Protein AF-A0A920E231-F1 (afdb_monomer_lite)

pLDDT: mean 85.06, std 12.95, range [40.44, 96.81]

Secondary structure (DSSP, 8-state):
-EEEEEE-TT--EEEEEEE--SS--PPPHHHHHHHHHHHHHHHHHHHHHHHHHHHHHHHHHHHS-----EE-TTT-PEE-TTS-EE-HHHHHHHHSS--------HHHHHHH-HHHHHHHHHHHSS--

Structure (mmCIF, N/CA/C/O backbone):
data_AF-A0A920E231-F1
#
_entry.id   AF-A0A920E231-F1
#
loop_
_atom_site.group_PDB
_atom_site.id
_atom_site.type_symbol
_atom_site.label_atom_id
_atom_site.label_alt_id
_atom_site.label_comp_id
_atom_site.label_asym_id
_atom_site.label_entity_id
_atom_site.label_seq_id
_atom_site.pdbx_PDB_ins_code
_atom_site.Cartn_x
_atom_site.Cartn_y
_atom_site.Cartn_z
_atom_site.occupancy
_atom_site.B_iso_or_equiv
_atom_site.auth_seq_id
_atom_site.auth_comp_id
_atom_site.auth_asym_id
_atom_site.auth_atom_id
_atom_site.pdbx_PDB_model_num
ATOM 1 N N . MET A 1 1 ? -23.365 7.446 26.260 1.00 63.06 1 MET A N 1
ATOM 2 C CA . MET A 1 1 ? -22.206 7.076 25.422 1.00 63.06 1 MET A CA 1
ATOM 3 C C . MET A 1 1 ? -21.081 6.671 26.355 1.00 63.06 1 MET A C 1
ATOM 5 O O . MET A 1 1 ? -20.774 7.440 27.256 1.00 63.06 1 MET A O 1
ATOM 9 N N . GLN A 1 2 ? -20.546 5.461 26.207 1.00 81.19 2 GLN A N 1
ATOM 10 C CA . GLN A 1 2 ? -19.417 4.966 27.004 1.00 81.19 2 GLN A CA 1
ATOM 11 C C . GLN A 1 2 ? -18.211 4.832 26.074 1.00 81.19 2 GLN A C 1
ATOM 13 O O . GLN A 1 2 ? -18.349 4.323 24.961 1.00 81.19 2 GLN A O 1
ATOM 18 N N . ALA A 1 3 ? -17.072 5.370 26.503 1.00 86.31 3 ALA A N 1
ATOM 19 C CA . ALA A 1 3 ? -15.911 5.646 25.669 1.00 86.31 3 ALA A CA 1
ATOM 20 C C . ALA A 1 3 ? -14.657 4.997 26.263 1.00 86.31 3 ALA A C 1
ATOM 22 O O . ALA A 1 3 ? -14.364 5.178 27.442 1.00 86.31 3 ALA A O 1
ATOM 23 N N . PHE A 1 4 ? -13.907 4.292 25.424 1.00 93.50 4 PHE A N 1
ATOM 24 C CA . PHE A 1 4 ? -12.716 3.527 25.775 1.00 93.50 4 PHE A CA 1
ATOM 25 C C . PHE A 1 4 ? -11.529 4.092 24.987 1.00 93.50 4 PHE A C 1
ATOM 27 O O . PHE A 1 4 ? -11.586 4.154 23.756 1.00 93.50 4 PHE A O 1
ATOM 34 N N . PRO A 1 5 ? -10.475 4.596 25.646 1.00 93.38 5 PRO A N 1
ATOM 35 C CA . PRO A 1 5 ? -9.394 5.282 24.955 1.00 93.38 5 PRO A CA 1
ATOM 36 C C . PRO A 1 5 ? -8.554 4.295 24.138 1.00 93.38 5 PRO A C 1
ATOM 38 O O . PRO A 1 5 ? -8.093 3.286 24.657 1.00 93.38 5 PRO A O 1
ATOM 41 N N . LEU A 1 6 ? -8.301 4.630 22.874 1.00 95.44 6 LEU A N 1
ATOM 42 C CA . LEU A 1 6 ? -7.334 3.912 22.049 1.00 95.44 6 LEU A CA 1
ATOM 43 C C . LEU A 1 6 ? -5.964 4.533 22.307 1.00 95.44 6 LEU A C 1
ATOM 45 O O . LEU A 1 6 ? -5.731 5.694 21.950 1.00 95.44 6 LEU A O 1
ATOM 49 N N . LYS A 1 7 ? -5.097 3.783 22.981 1.00 93.38 7 LYS A N 1
ATOM 50 C CA . LYS A 1 7 ? -3.761 4.212 23.388 1.00 93.38 7 LYS A CA 1
ATOM 51 C C . LYS A 1 7 ? -2.700 3.284 22.815 1.00 93.38 7 LYS A C 1
ATOM 53 O O . LYS A 1 7 ? -2.915 2.078 22.740 1.00 93.38 7 LYS A O 1
ATOM 58 N N . THR A 1 8 ? -1.573 3.861 22.432 1.00 89.12 8 THR A N 1
ATOM 59 C CA . THR A 1 8 ? -0.371 3.103 22.076 1.00 89.12 8 THR A CA 1
ATOM 60 C C . THR A 1 8 ? 0.349 2.610 23.335 1.00 89.12 8 THR A C 1
ATOM 62 O O . THR A 1 8 ? 0.039 3.035 24.454 1.00 89.12 8 THR A O 1
ATOM 65 N N . ASP A 1 9 ? 1.354 1.763 23.140 1.00 83.81 9 ASP A N 1
ATOM 66 C CA . ASP A 1 9 ? 2.302 1.295 24.161 1.00 83.81 9 ASP A CA 1
ATOM 67 C C . ASP A 1 9 ? 2.954 2.429 24.982 1.00 83.81 9 ASP A C 1
ATOM 69 O O . ASP A 1 9 ? 3.105 2.320 26.197 1.00 83.81 9 ASP A O 1
ATOM 73 N N . ILE A 1 10 ? 3.248 3.567 24.350 1.00 87.19 10 ILE A N 1
ATOM 74 C CA . ILE A 1 10 ? 3.768 4.788 24.993 1.00 87.19 10 ILE A CA 1
ATOM 75 C C . ILE A 1 10 ? 2.679 5.680 25.628 1.00 87.19 10 ILE A C 1
ATOM 77 O O . ILE A 1 10 ? 2.904 6.866 25.871 1.00 87.19 10 ILE A O 1
ATOM 81 N N . ASN A 1 11 ? 1.479 5.142 25.884 1.00 84.31 11 ASN A N 1
ATO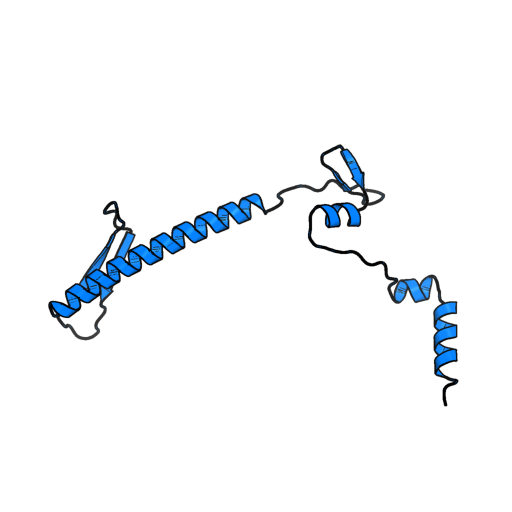M 82 C CA . ASN A 1 11 ? 0.319 5.845 26.458 1.00 84.31 11 ASN A CA 1
ATOM 83 C C . ASN A 1 11 ? -0.134 7.080 25.641 1.00 84.31 11 ASN A C 1
ATOM 85 O O . ASN A 1 11 ? -0.822 7.966 26.156 1.00 84.31 11 ASN A O 1
ATOM 89 N N . HIS A 1 12 ? 0.208 7.135 24.351 1.00 90.00 12 HIS A N 1
ATOM 90 C CA . HIS A 1 12 ? -0.240 8.186 23.444 1.00 90.00 12 HIS A CA 1
ATOM 91 C C . HIS A 1 12 ? -1.649 7.867 22.924 1.00 90.00 12 HIS A C 1
ATOM 93 O O . HIS A 1 12 ? -1.904 6.777 22.413 1.00 90.00 12 HIS A O 1
ATOM 99 N N . ARG A 1 13 ? -2.592 8.807 23.062 1.00 90.81 13 ARG A N 1
ATOM 100 C CA . ARG A 1 13 ? -3.997 8.603 22.672 1.00 90.81 13 ARG A CA 1
ATOM 101 C C . ARG A 1 13 ? -4.186 8.874 21.180 1.00 90.81 13 ARG A C 1
ATOM 103 O O . ARG A 1 13 ? -4.117 10.021 20.756 1.00 90.81 13 ARG A O 1
ATOM 110 N N . ILE A 1 14 ? -4.523 7.834 20.422 1.00 93.12 14 ILE A N 1
ATOM 111 C CA . ILE A 1 14 ? -4.788 7.912 18.974 1.00 93.12 14 ILE A CA 1
ATOM 112 C C . ILE A 1 14 ? -6.279 8.010 18.637 1.00 93.12 14 ILE A C 1
ATOM 114 O O . ILE A 1 14 ? -6.644 8.323 17.509 1.00 93.12 14 ILE A O 1
ATOM 118 N N . GLY A 1 15 ? -7.161 7.740 19.603 1.00 93.56 15 GLY A N 1
ATOM 119 C CA . GLY A 1 15 ? -8.598 7.781 19.362 1.00 93.56 15 GLY A CA 1
ATOM 120 C C . GLY A 1 15 ? -9.427 7.269 20.529 1.00 93.56 15 GLY A C 1
ATOM 121 O O . GLY A 1 15 ? -9.012 7.298 21.693 1.00 93.56 15 GLY A O 1
ATOM 122 N N . THR A 1 16 ? -10.657 6.853 20.240 1.00 94.94 16 THR A N 1
ATOM 123 C CA . THR A 1 16 ? -11.594 6.317 21.236 1.00 94.94 16 THR A CA 1
ATOM 124 C C . THR A 1 16 ? -12.547 5.326 20.582 1.00 94.94 16 THR A C 1
ATOM 126 O O . THR A 1 16 ? -13.126 5.620 19.541 1.00 94.94 16 THR A O 1
ATOM 129 N N . LEU A 1 17 ? -12.710 4.165 21.208 1.00 93.69 17 LEU A N 1
ATOM 130 C CA . LEU A 1 17 ? -13.737 3.183 20.900 1.00 93.69 17 LEU A CA 1
ATOM 131 C C . LEU A 1 17 ? -14.990 3.527 21.704 1.00 93.69 17 LEU A C 1
ATOM 133 O O . LEU A 1 17 ? -14.937 3.634 22.927 1.00 93.69 17 LEU A O 1
ATOM 137 N N . CYS A 1 18 ? -16.118 3.717 21.029 1.00 91.12 18 CYS A N 1
ATOM 138 C CA . CYS A 1 18 ? -17.354 4.154 21.667 1.00 91.12 18 CYS A CA 1
ATOM 139 C C . CYS A 1 18 ? -18.468 3.139 21.446 1.00 91.12 18 CYS A C 1
ATOM 141 O O . CYS A 1 18 ? -18.693 2.698 20.320 1.00 91.12 18 CYS A O 1
ATOM 143 N N . VAL A 1 19 ? -19.212 2.838 22.509 1.00 90.06 19 VAL A N 1
ATOM 144 C CA . VAL A 1 19 ? -20.481 2.111 22.401 1.00 90.06 19 VAL A CA 1
ATOM 145 C C . VAL A 1 19 ? -21.599 3.127 22.192 1.00 90.06 19 VAL A C 1
ATOM 147 O O . VAL A 1 19 ? -21.781 4.051 22.998 1.00 90.06 19 VAL A O 1
ATOM 150 N N . ILE A 1 20 ? -22.323 2.967 21.085 1.00 88.31 20 ILE A N 1
ATOM 151 C CA . ILE A 1 20 ? -23.435 3.829 20.689 1.00 88.31 20 ILE A CA 1
ATOM 152 C C . ILE A 1 20 ? -24.727 3.023 20.810 1.00 88.31 20 ILE A C 1
ATOM 154 O O . ILE A 1 20 ? -25.035 2.205 19.949 1.00 88.31 20 ILE A O 1
ATOM 158 N N . ASP A 1 21 ? -25.494 3.298 21.862 1.00 86.12 21 ASP A N 1
ATOM 159 C CA . ASP A 1 21 ? -26.809 2.700 22.087 1.00 86.12 21 ASP A CA 1
ATOM 160 C C . ASP A 1 21 ? -27.924 3.729 21.864 1.00 86.12 21 ASP A C 1
ATOM 162 O O . ASP A 1 21 ? -27.833 4.868 22.324 1.00 86.12 21 ASP A O 1
ATOM 166 N N . ARG A 1 22 ? -29.011 3.314 21.196 1.00 83.81 22 ARG A N 1
ATOM 167 C CA . ARG A 1 22 ? -30.228 4.138 21.016 1.00 83.81 22 ARG A CA 1
ATOM 168 C C . ARG A 1 22 ? -31.090 4.219 22.281 1.00 83.81 22 ARG A C 1
ATOM 170 O O . ARG A 1 22 ? -31.952 5.083 22.375 1.00 83.81 22 ARG A O 1
ATOM 177 N N . ILE A 1 23 ? -30.865 3.314 23.234 1.00 83.31 23 ILE A N 1
ATOM 178 C CA . ILE A 1 23 ? -31.540 3.261 24.534 1.00 83.31 23 ILE A CA 1
ATOM 179 C C . ILE A 1 23 ? -30.446 3.277 25.608 1.00 83.31 23 ILE A C 1
ATOM 181 O O . ILE A 1 23 ? -29.550 2.4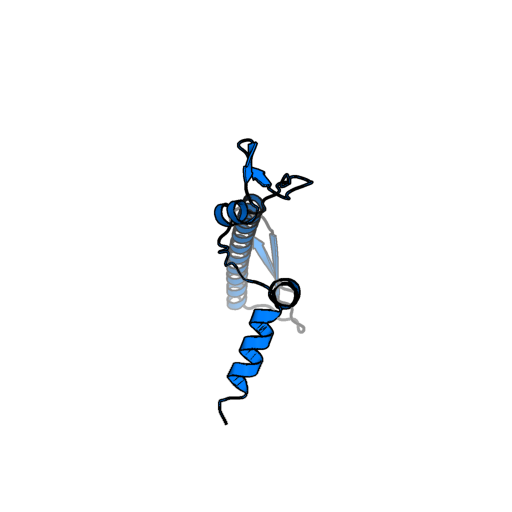34 25.537 1.00 83.31 23 ILE A O 1
ATOM 185 N N . PRO A 1 24 ? -30.481 4.188 26.597 1.00 74.81 24 PRO A N 1
ATOM 186 C CA . PRO A 1 24 ? -29.433 4.274 27.607 1.00 74.81 24 PRO A CA 1
ATOM 187 C C . PRO A 1 24 ? -29.334 2.977 28.420 1.00 74.81 24 PRO A C 1
ATOM 189 O O . PRO A 1 24 ? -30.237 2.640 29.183 1.00 74.81 24 PRO A O 1
ATOM 192 N N . LYS A 1 25 ? -28.218 2.259 28.276 1.00 79.88 25 LYS A N 1
ATOM 193 C CA . LYS A 1 25 ? -27.823 1.151 29.151 1.00 79.88 25 LYS A CA 1
ATOM 194 C C . LYS A 1 25 ? -26.450 1.439 29.747 1.00 79.88 25 LYS A C 1
ATOM 196 O O . LYS A 1 25 ? -25.563 1.949 29.062 1.00 79.88 25 LYS A O 1
ATOM 201 N N . SER A 1 26 ? -26.275 1.117 31.026 1.00 80.44 26 SER A N 1
ATOM 202 C CA . SER A 1 26 ? -24.950 1.021 31.638 1.00 80.44 26 SER A CA 1
ATOM 203 C C . SER A 1 26 ? -24.329 -0.321 31.258 1.00 80.44 26 SER A C 1
ATOM 205 O O . SER A 1 26 ? -25.022 -1.340 31.208 1.00 80.44 26 SER A O 1
ATOM 207 N N . LEU A 1 27 ? -23.030 -0.328 30.953 1.00 84.69 27 LEU A N 1
ATOM 208 C CA . LEU A 1 27 ? -22.331 -1.591 30.755 1.00 84.69 27 LEU A CA 1
ATOM 209 C C . LEU A 1 27 ? -22.142 -2.246 32.120 1.00 84.69 27 LEU A C 1
ATOM 211 O O . LEU A 1 27 ? -21.804 -1.596 33.109 1.00 84.69 27 LEU A O 1
ATOM 215 N N . THR A 1 28 ? -22.357 -3.551 32.162 1.00 89.25 28 THR A N 1
ATOM 216 C CA . THR A 1 28 ? -21.946 -4.370 33.302 1.00 89.25 28 THR A CA 1
ATOM 217 C C . THR A 1 28 ? -20.416 -4.433 33.379 1.00 89.25 28 THR A C 1
ATOM 219 O O . THR A 1 28 ? -19.721 -4.217 32.385 1.00 89.25 28 THR A O 1
ATOM 222 N N . ASN A 1 29 ? -19.866 -4.788 34.543 1.00 89.75 29 ASN A N 1
ATOM 223 C CA . ASN A 1 29 ? -18.412 -4.901 34.729 1.00 89.75 29 ASN A CA 1
ATOM 224 C C . ASN A 1 29 ? -17.748 -5.889 33.752 1.00 89.75 29 ASN A C 1
ATOM 226 O O . ASN A 1 29 ? -16.616 -5.665 33.330 1.00 89.75 29 ASN A O 1
ATOM 230 N N . SER A 1 30 ? -18.433 -6.976 33.378 1.00 91.75 30 SER A N 1
ATOM 231 C CA . SER A 1 30 ? -17.918 -7.933 32.390 1.00 91.75 30 SER A CA 1
ATOM 232 C C . SER A 1 30 ? -17.848 -7.313 30.996 1.00 91.75 30 SER A C 1
ATOM 234 O O . SER A 1 30 ? -16.831 -7.440 30.321 1.00 91.75 30 SER A O 1
ATOM 236 N N . GLN A 1 31 ? -18.886 -6.582 30.586 1.00 91.00 31 GLN A N 1
ATOM 237 C CA . GLN A 1 31 ? -18.910 -5.883 29.302 1.00 91.00 31 GLN A CA 1
ATOM 238 C C . GLN A 1 31 ? -17.861 -4.771 29.240 1.00 91.00 31 GLN A C 1
ATOM 240 O O . GLN A 1 31 ? -17.214 -4.610 28.211 1.00 91.00 31 GLN A O 1
ATOM 245 N N . TYR A 1 32 ? -17.646 -4.041 30.336 1.00 92.06 32 TYR A N 1
ATOM 246 C CA . TYR A 1 32 ? -16.610 -3.012 30.400 1.00 92.06 32 TYR A CA 1
ATOM 247 C C . TYR A 1 32 ? -15.213 -3.594 30.132 1.00 92.06 32 TYR A C 1
ATOM 249 O O . TYR A 1 32 ? -14.489 -3.072 29.289 1.00 92.06 32 TYR A O 1
ATOM 257 N N . LYS A 1 33 ? -14.868 -4.722 30.771 1.00 92.12 33 LYS A N 1
ATOM 258 C CA . LYS A 1 33 ? -13.593 -5.426 30.533 1.00 92.12 33 LYS A CA 1
ATOM 259 C C . LYS A 1 33 ? -13.442 -5.906 29.090 1.00 92.12 33 LYS A C 1
ATOM 261 O O . LYS A 1 33 ? -12.356 -5.832 28.529 1.00 92.12 33 LYS A O 1
ATOM 266 N N . VAL A 1 34 ? -14.526 -6.385 28.478 1.00 94.31 34 VAL A N 1
ATOM 267 C CA . VAL A 1 34 ? -14.511 -6.775 27.058 1.00 94.31 34 VAL A CA 1
ATOM 268 C C . VAL A 1 34 ? -14.211 -5.568 26.173 1.00 94.31 34 VAL A C 1
ATOM 270 O O . VAL A 1 34 ? -13.388 -5.665 25.272 1.00 94.31 34 VAL A O 1
ATOM 273 N N . MET A 1 35 ? -14.842 -4.424 26.436 1.00 94.06 35 MET A N 1
ATOM 274 C CA . MET A 1 35 ? -14.606 -3.204 25.664 1.00 94.06 35 MET A CA 1
ATOM 275 C C . MET A 1 35 ? -13.185 -2.654 25.839 1.00 94.06 35 MET A C 1
ATOM 277 O O . MET A 1 35 ? -12.616 -2.141 24.878 1.00 94.06 35 MET A O 1
ATOM 281 N N . GLU A 1 36 ? -12.603 -2.786 27.031 1.00 92.94 36 GLU A N 1
ATOM 282 C CA . GLU A 1 36 ? -11.196 -2.470 27.292 1.00 92.94 36 GLU A CA 1
ATOM 283 C C . GLU A 1 36 ? -10.263 -3.373 26.470 1.00 92.94 36 GLU A C 1
ATOM 285 O O . GLU A 1 36 ? -9.448 -2.866 25.702 1.00 92.94 36 GLU A O 1
ATOM 290 N N . GLY A 1 37 ? -10.471 -4.693 26.503 1.00 94.50 37 GLY A N 1
ATOM 291 C CA . GLY A 1 37 ? -9.703 -5.629 25.674 1.00 94.50 37 GLY A CA 1
ATOM 292 C C . GLY A 1 37 ? -9.879 -5.393 24.167 1.00 94.50 37 GLY A C 1
ATOM 293 O O . GLY A 1 37 ? -8.922 -5.494 23.401 1.00 94.50 37 GLY A O 1
ATOM 294 N N . LEU A 1 38 ? -11.080 -5.013 23.717 1.00 96.06 38 LEU A N 1
ATOM 295 C CA . LEU A 1 38 ? -11.322 -4.635 22.319 1.00 96.06 38 LEU A CA 1
ATOM 296 C C . LEU A 1 38 ? -10.575 -3.356 21.931 1.00 96.06 38 LEU A C 1
ATOM 298 O O . LEU A 1 38 ? -10.081 -3.260 20.808 1.00 96.06 38 LEU A O 1
ATOM 302 N N . ALA A 1 39 ? -10.485 -2.378 22.833 1.00 95.62 39 ALA A N 1
ATOM 303 C CA . ALA A 1 39 ? -9.719 -1.162 22.597 1.00 95.62 39 ALA A CA 1
ATOM 304 C C . ALA A 1 39 ? -8.222 -1.475 22.425 1.00 95.62 39 ALA A C 1
ATOM 306 O O . ALA A 1 39 ? -7.609 -0.962 21.489 1.00 95.62 39 ALA A O 1
ATOM 307 N N . GLU A 1 40 ? -7.662 -2.363 23.250 1.00 93.44 40 GLU A N 1
ATOM 308 C CA . GLU A 1 40 ? -6.269 -2.834 23.143 1.00 93.44 40 GLU A CA 1
ATOM 309 C C . GLU A 1 40 ? -6.005 -3.638 21.856 1.00 93.44 40 GLU A C 1
ATOM 311 O O . GLU A 1 40 ? -4.980 -3.480 21.186 1.00 93.44 40 GLU A O 1
ATOM 316 N N . GLN A 1 41 ? -6.945 -4.494 21.453 1.00 96.44 41 GLN A N 1
ATOM 317 C CA . GLN A 1 41 ? -6.832 -5.221 20.186 1.00 96.44 41 GLN A CA 1
ATOM 318 C C . GLN A 1 41 ? -6.903 -4.271 18.987 1.00 96.44 41 GLN A C 1
ATOM 320 O O . GLN A 1 41 ? -6.122 -4.393 18.040 1.00 96.44 41 GLN A O 1
ATOM 325 N N . ALA A 1 42 ? -7.813 -3.295 19.028 1.00 96.19 42 ALA A N 1
ATOM 326 C CA . ALA A 1 42 ? -7.958 -2.302 17.975 1.00 96.19 42 ALA A CA 1
ATOM 327 C C . ALA A 1 42 ? -6.699 -1.434 17.834 1.00 96.19 42 ALA A C 1
ATOM 329 O O . ALA A 1 42 ? -6.267 -1.190 16.708 1.00 96.19 42 ALA A O 1
ATOM 330 N N . THR A 1 43 ? -6.076 -1.000 18.936 1.00 95.88 43 THR A N 1
ATOM 331 C CA . THR A 1 43 ? -4.818 -0.233 18.879 1.00 95.88 43 THR A CA 1
ATOM 332 C C . THR A 1 43 ? -3.698 -1.053 18.254 1.00 95.88 43 THR A C 1
ATOM 334 O O . THR A 1 43 ? -3.035 -0.568 17.338 1.00 95.88 43 THR A O 1
ATOM 337 N N . THR A 1 44 ? -3.561 -2.318 18.655 1.00 94.06 44 THR A N 1
ATOM 338 C CA . THR A 1 44 ? -2.574 -3.248 18.087 1.00 94.06 44 THR A CA 1
ATOM 339 C C . THR A 1 44 ? -2.747 -3.400 16.573 1.00 94.06 44 THR A C 1
ATOM 341 O O . THR A 1 44 ? -1.784 -3.293 15.811 1.00 94.06 44 THR A O 1
ATOM 344 N N . LEU A 1 45 ? -3.986 -3.589 16.107 1.00 95.81 45 LEU A N 1
ATOM 345 C CA . LEU A 1 45 ? -4.290 -3.693 14.677 1.00 95.81 45 LEU A CA 1
ATOM 346 C C . LEU A 1 45 ? -3.999 -2.391 13.918 1.00 95.81 45 LEU A C 1
ATOM 348 O O . LEU A 1 45 ? -3.468 -2.433 12.805 1.00 95.81 45 LEU A O 1
ATOM 352 N N . LEU A 1 46 ? -4.323 -1.234 14.502 1.00 94.81 46 LEU A N 1
ATOM 353 C CA . LEU A 1 46 ? -4.038 0.072 13.902 1.00 94.81 46 LEU A CA 1
ATOM 354 C C . LEU A 1 46 ? -2.530 0.309 13.755 1.00 94.81 46 LEU A C 1
ATOM 356 O O . LEU A 1 46 ? -2.088 0.788 12.710 1.00 94.81 46 LEU A O 1
ATOM 360 N N . GLU A 1 47 ? -1.732 -0.066 14.755 1.00 93.25 47 GLU A N 1
ATOM 361 C CA . GLU A 1 47 ? -0.275 0.042 14.687 1.00 93.25 47 GLU A CA 1
ATOM 362 C C . GLU A 1 47 ? 0.335 -0.891 13.641 1.00 93.25 47 GLU A C 1
ATOM 364 O O . GLU A 1 47 ? 1.169 -0.450 12.846 1.00 93.25 47 GLU A O 1
ATOM 369 N N . LEU A 1 48 ? -0.102 -2.154 13.598 1.00 95.25 48 LEU A N 1
ATOM 370 C CA . LEU A 1 48 ? 0.340 -3.114 12.585 1.00 95.25 48 LEU A CA 1
ATOM 371 C C . LEU A 1 48 ? 0.036 -2.603 11.176 1.00 95.25 48 LEU A C 1
ATOM 373 O O . LEU A 1 48 ? 0.920 -2.586 10.318 1.00 95.25 48 LEU A O 1
ATOM 377 N N . ARG A 1 49 ? -1.187 -2.107 10.950 1.00 96.44 49 ARG A N 1
ATOM 378 C CA . ARG A 1 49 ? -1.578 -1.521 9.665 1.00 96.44 49 ARG A CA 1
ATOM 379 C C . ARG A 1 49 ? -0.716 -0.311 9.314 1.00 96.44 49 ARG A C 1
ATOM 381 O O . ARG A 1 49 ? -0.281 -0.202 8.171 1.00 96.44 49 ARG A O 1
ATOM 388 N N . ARG A 1 50 ? -0.437 0.576 10.276 1.00 93.56 50 ARG A N 1
ATOM 389 C CA . ARG A 1 50 ? 0.423 1.750 10.058 1.00 93.56 50 ARG A CA 1
ATOM 390 C C . ARG A 1 50 ? 1.829 1.339 9.622 1.00 93.56 50 ARG A C 1
ATOM 392 O O . ARG A 1 50 ? 2.345 1.897 8.661 1.00 93.56 50 ARG A O 1
ATOM 399 N N . ARG A 1 51 ? 2.435 0.363 10.310 1.00 95.38 51 ARG A N 1
ATOM 400 C CA . ARG A 1 51 ? 3.779 -0.146 9.984 1.00 95.38 51 ARG A CA 1
ATOM 401 C C . ARG A 1 51 ? 3.798 -0.811 8.607 1.00 95.38 51 ARG A C 1
ATOM 403 O O . ARG A 1 51 ? 4.691 -0.532 7.820 1.00 95.38 51 ARG A O 1
ATOM 410 N N . SER A 1 52 ? 2.786 -1.619 8.289 1.00 96.81 52 SER A N 1
ATOM 411 C CA . SER A 1 52 ? 2.669 -2.258 6.973 1.00 96.81 52 SER A CA 1
ATOM 412 C C . SER A 1 52 ? 2.545 -1.241 5.841 1.00 96.81 52 SER A C 1
ATOM 414 O O . SER A 1 52 ? 3.198 -1.407 4.817 1.00 96.81 52 SER A O 1
ATOM 416 N N . LEU A 1 53 ? 1.726 -0.198 6.011 1.00 95.94 53 LEU A N 1
ATOM 417 C CA . LEU A 1 53 ? 1.573 0.847 4.997 1.00 95.94 53 LEU A CA 1
ATOM 418 C C . LEU A 1 53 ? 2.864 1.648 4.808 1.00 95.94 53 LEU A C 1
ATOM 420 O O . LEU A 1 53 ? 3.217 1.936 3.674 1.00 95.94 53 LEU A O 1
ATOM 424 N N . ALA A 1 54 ? 3.583 1.961 5.889 1.00 93.81 54 ALA A N 1
ATOM 425 C CA . ALA A 1 54 ? 4.862 2.664 5.801 1.00 93.81 54 ALA A CA 1
ATOM 426 C C . ALA A 1 54 ? 5.917 1.849 5.033 1.00 93.81 54 ALA A C 1
ATOM 428 O O . ALA A 1 54 ? 6.569 2.383 4.143 1.00 93.81 54 ALA A O 1
ATOM 429 N N . LEU A 1 55 ? 6.029 0.547 5.322 1.00 95.44 55 LEU A N 1
ATOM 430 C CA . LEU A 1 55 ? 6.939 -0.348 4.599 1.00 95.44 55 LEU A CA 1
ATOM 431 C C . LEU A 1 55 ? 6.557 -0.487 3.119 1.00 95.44 55 LEU A C 1
ATOM 433 O O . LEU A 1 55 ? 7.428 -0.483 2.255 1.00 95.44 55 LEU A O 1
ATOM 437 N N . MET A 1 56 ? 5.260 -0.610 2.817 1.00 92.56 56 MET A N 1
ATOM 438 C CA . MET A 1 56 ? 4.772 -0.662 1.434 1.00 92.56 56 MET A CA 1
ATOM 439 C C . MET A 1 56 ? 5.065 0.633 0.675 1.00 92.56 56 MET A C 1
ATOM 441 O O . MET A 1 56 ? 5.448 0.574 -0.489 1.00 92.56 56 MET A O 1
ATOM 445 N N . ASP A 1 57 ? 4.892 1.786 1.318 1.00 89.94 57 ASP A N 1
ATOM 446 C CA . ASP A 1 57 ? 5.178 3.084 0.711 1.00 89.94 57 ASP A CA 1
ATOM 447 C C . ASP A 1 57 ? 6.673 3.246 0.409 1.00 89.94 57 ASP A C 1
ATOM 449 O O . ASP A 1 57 ? 7.038 3.581 -0.714 1.00 89.94 57 ASP A O 1
ATOM 453 N N . GLU A 1 58 ? 7.544 2.904 1.362 1.00 89.12 58 GLU A N 1
ATOM 454 C CA . GLU A 1 58 ? 8.998 2.925 1.171 1.00 89.12 58 GLU A CA 1
ATOM 455 C C . GLU A 1 58 ? 9.437 1.980 0.041 1.00 89.12 58 GLU A C 1
ATOM 457 O O . GLU A 1 58 ? 10.225 2.355 -0.830 1.00 89.12 58 GLU A O 1
ATOM 462 N N . PHE A 1 59 ? 8.857 0.779 -0.016 1.00 84.69 59 PHE A N 1
ATOM 463 C CA . PHE A 1 59 ? 9.081 -0.158 -1.113 1.00 84.69 59 PHE A CA 1
ATOM 464 C C . PHE A 1 59 ? 8.647 0.430 -2.465 1.00 84.69 59 PHE A C 1
ATOM 466 O O . PHE A 1 59 ? 9.410 0.398 -3.430 1.00 84.69 59 PHE A O 1
ATOM 473 N N . CYS A 1 60 ? 7.453 1.021 -2.544 1.00 79.12 60 CYS A N 1
ATOM 474 C CA . CYS A 1 60 ? 6.985 1.698 -3.752 1.00 79.12 60 CYS A CA 1
ATOM 475 C C . CYS A 1 60 ? 7.895 2.867 -4.149 1.00 79.12 60 CYS A C 1
ATOM 477 O O . CYS A 1 60 ? 8.133 3.061 -5.336 1.00 79.12 60 CYS A O 1
ATOM 479 N N . GLN A 1 61 ? 8.429 3.638 -3.201 1.00 77.12 61 GLN A N 1
ATOM 480 C CA . GLN A 1 61 ? 9.370 4.722 -3.497 1.00 77.12 61 GLN A CA 1
ATOM 481 C C . GLN A 1 61 ? 10.695 4.202 -4.074 1.00 77.12 61 GLN A C 1
ATOM 483 O O . GLN A 1 61 ? 11.203 4.790 -5.024 1.00 77.12 61 GLN A O 1
ATOM 488 N N . MET A 1 62 ? 11.221 3.080 -3.569 1.00 69.81 62 MET A N 1
ATOM 489 C CA . MET A 1 62 ? 12.414 2.438 -4.141 1.00 69.81 62 MET A CA 1
ATOM 490 C C . MET A 1 62 ? 12.169 1.856 -5.540 1.00 69.81 62 MET A C 1
ATOM 492 O O . MET A 1 62 ? 13.071 1.859 -6.376 1.00 69.81 62 MET A O 1
ATOM 496 N N . HIS A 1 63 ? 10.965 1.336 -5.795 1.00 61.72 63 HIS A N 1
ATOM 497 C CA . HIS A 1 63 ? 10.632 0.632 -7.037 1.00 61.72 63 HIS A CA 1
ATOM 498 C C . HIS A 1 63 ? 9.932 1.489 -8.097 1.00 61.72 63 HIS A C 1
ATOM 500 O O . HIS A 1 63 ? 9.843 1.074 -9.255 1.00 61.72 63 HIS A O 1
ATOM 506 N N . HIS A 1 64 ? 9.483 2.698 -7.761 1.00 57.84 64 HIS A N 1
ATOM 507 C CA . HIS A 1 64 ? 9.182 3.705 -8.766 1.00 57.84 64 HIS A CA 1
ATOM 508 C C . HIS A 1 64 ? 10.500 4.142 -9.396 1.00 57.84 64 HIS A C 1
ATOM 510 O O . HIS A 1 64 ? 11.224 4.969 -8.848 1.00 57.84 64 HIS A O 1
ATOM 516 N N . ALA A 1 65 ? 10.801 3.597 -10.574 1.00 54.62 65 ALA A N 1
ATOM 517 C CA . ALA A 1 65 ? 11.852 4.108 -11.438 1.00 54.62 65 ALA A CA 1
ATOM 518 C C . ALA A 1 65 ? 11.488 5.538 -11.880 1.00 54.62 65 ALA A C 1
ATOM 520 O O . ALA A 1 65 ? 10.957 5.766 -12.965 1.00 54.62 65 ALA A O 1
ATOM 521 N N . GLN A 1 66 ? 11.737 6.520 -11.014 1.00 52.09 66 GLN A N 1
ATOM 522 C CA . GLN A 1 66 ? 11.746 7.930 -11.372 1.00 52.09 66 GLN A CA 1
ATOM 523 C C . GLN A 1 66 ? 13.019 8.184 -12.177 1.00 52.09 66 GLN A C 1
ATOM 525 O O . GLN A 1 66 ? 14.043 8.618 -11.658 1.00 52.09 66 GLN A O 1
ATOM 530 N N . GLY A 1 67 ? 12.970 7.836 -13.459 1.00 66.44 67 GLY A N 1
ATOM 531 C CA . GLY A 1 67 ? 14.083 7.998 -14.378 1.00 66.44 67 GLY A CA 1
ATOM 532 C C . GLY A 1 67 ? 13.592 8.497 -15.724 1.00 66.44 67 GLY A C 1
ATOM 533 O O . GLY A 1 67 ? 12.715 7.898 -16.342 1.00 66.44 67 GLY A O 1
ATOM 534 N N . LEU A 1 68 ? 14.175 9.596 -16.198 1.00 75.00 68 LEU A N 1
ATOM 535 C CA . LEU A 1 68 ? 14.048 9.996 -17.591 1.00 75.00 68 LEU A CA 1
ATOM 536 C C . LEU A 1 68 ? 14.890 9.033 -18.438 1.00 75.00 68 LEU A C 1
ATOM 538 O O . LEU A 1 68 ? 16.118 9.039 -18.354 1.00 75.00 68 LEU A O 1
ATOM 542 N N . ILE A 1 69 ? 14.242 8.218 -19.268 1.00 83.69 69 ILE A N 1
ATOM 543 C CA . ILE A 1 69 ? 14.944 7.385 -20.247 1.00 83.69 69 ILE A CA 1
ATOM 544 C C . ILE A 1 69 ? 15.364 8.280 -21.414 1.00 83.69 69 ILE A C 1
ATOM 546 O O . ILE A 1 69 ? 14.530 8.884 -22.089 1.00 83.69 69 ILE A O 1
ATOM 550 N N . THR A 1 70 ? 16.669 8.361 -21.670 1.00 88.44 70 THR A N 1
ATOM 551 C CA . THR A 1 70 ? 17.185 9.089 -22.833 1.00 88.44 70 THR A CA 1
ATOM 552 C C . THR A 1 70 ? 17.078 8.197 -24.065 1.00 88.44 70 THR A C 1
ATOM 554 O O . THR A 1 70 ? 17.660 7.114 -24.093 1.00 88.44 70 THR A O 1
ATOM 557 N N . THR A 1 71 ? 16.358 8.654 -25.090 1.00 94.50 71 THR A N 1
ATOM 558 C CA . THR A 1 71 ? 16.216 7.933 -26.363 1.00 94.50 71 THR A CA 1
ATOM 559 C C . THR A 1 71 ? 16.886 8.694 -27.502 1.00 94.50 71 THR A C 1
ATOM 561 O O . THR A 1 71 ? 16.960 9.923 -27.494 1.00 94.50 71 THR A O 1
ATOM 564 N N . CYS A 1 72 ? 17.390 7.971 -28.498 1.00 94.81 72 CYS A N 1
ATOM 565 C CA . CYS A 1 72 ? 17.892 8.576 -29.720 1.00 94.81 72 CYS A CA 1
ATOM 566 C C . CYS A 1 72 ? 16.698 9.055 -30.548 1.00 94.81 72 CYS A C 1
ATOM 568 O O . CYS A 1 72 ? 15.844 8.254 -30.932 1.00 94.81 72 CYS A O 1
ATOM 570 N N . SER A 1 73 ? 16.645 10.345 -30.882 1.00 94.56 73 SER A N 1
ATOM 571 C CA . SER A 1 73 ? 15.532 10.915 -31.651 1.00 94.56 73 SER A CA 1
ATOM 572 C C . SER A 1 73 ? 15.329 10.245 -33.014 1.00 94.56 73 SER A C 1
ATOM 574 O O . SER A 1 73 ? 14.197 10.222 -33.500 1.00 94.56 73 SER A O 1
ATOM 576 N N . TYR A 1 74 ? 16.393 9.672 -33.588 1.00 94.69 74 TYR A N 1
ATOM 577 C CA . TYR A 1 74 ? 16.388 9.022 -34.897 1.00 94.69 74 TYR A CA 1
ATOM 578 C C . TYR A 1 74 ? 16.027 7.529 -34.821 1.00 94.69 74 TYR A C 1
ATOM 580 O O . TYR A 1 74 ? 14.971 7.136 -35.304 1.00 94.69 74 TYR A O 1
ATOM 588 N N . CYS A 1 75 ? 16.858 6.699 -34.178 1.00 93.06 75 CYS A N 1
ATOM 589 C CA . CYS A 1 75 ? 16.678 5.238 -34.159 1.00 93.06 75 CYS A CA 1
ATOM 590 C C . CYS A 1 75 ? 15.900 4.695 -32.949 1.00 93.06 75 CYS A C 1
ATOM 592 O O . CYS A 1 75 ? 15.674 3.494 -32.871 1.00 93.06 75 CYS A O 1
ATOM 594 N N . LYS A 1 76 ? 15.518 5.552 -31.992 1.00 91.25 76 LYS A N 1
ATOM 595 C CA . LYS A 1 76 ? 14.791 5.195 -30.757 1.00 91.25 76 LYS A CA 1
ATOM 596 C C . LYS A 1 76 ? 15.522 4.246 -29.795 1.00 91.25 76 LYS A C 1
ATOM 598 O O . LYS A 1 76 ? 14.933 3.848 -28.794 1.00 91.25 76 LYS A O 1
ATOM 603 N N . SER A 1 77 ? 16.807 3.958 -30.025 1.00 94.00 77 SER A N 1
ATOM 604 C CA . SER A 1 77 ? 17.664 3.280 -29.043 1.00 94.00 77 SER A CA 1
ATOM 605 C C . SER A 1 77 ? 17.679 4.031 -27.711 1.00 94.00 77 SER A C 1
ATOM 607 O O . SER A 1 77 ? 17.582 5.259 -27.689 1.00 94.00 77 SER A O 1
ATOM 609 N N . ILE A 1 78 ? 17.843 3.302 -26.612 1.00 93.56 78 ILE A N 1
ATOM 610 C CA . ILE A 1 78 ? 17.937 3.839 -25.253 1.00 93.56 78 ILE A CA 1
ATOM 611 C C . ILE A 1 78 ? 19.408 3.984 -24.864 1.00 93.56 78 ILE A C 1
ATOM 613 O O . ILE A 1 78 ? 20.205 3.085 -25.136 1.00 93.56 78 ILE A O 1
ATOM 617 N N . ARG A 1 79 ? 19.758 5.109 -24.227 1.00 91.44 79 ARG A N 1
ATOM 618 C CA . ARG A 1 79 ? 21.065 5.300 -23.589 1.00 91.44 79 ARG A CA 1
ATOM 619 C C . ARG A 1 79 ? 21.011 4.810 -22.147 1.00 91.44 79 ARG A C 1
ATOM 621 O O . ARG A 1 79 ? 20.181 5.294 -21.378 1.00 91.44 79 ARG A O 1
ATOM 628 N N . ASP A 1 80 ? 21.886 3.879 -21.791 1.00 85.6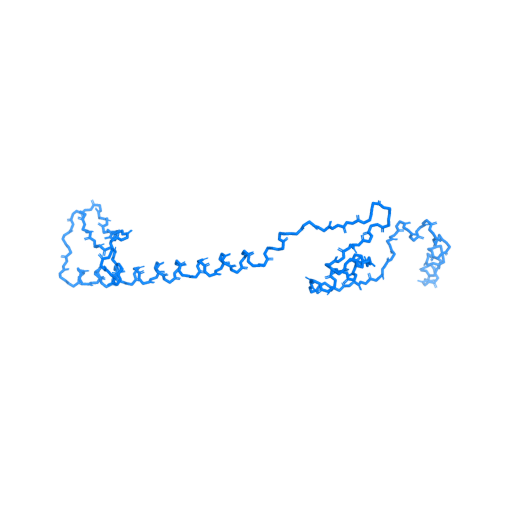2 80 ASP A N 1
ATOM 629 C CA . ASP A 1 80 ? 22.010 3.388 -20.418 1.00 85.62 80 ASP A CA 1
ATOM 630 C C . ASP A 1 80 ? 22.838 4.331 -19.519 1.00 85.62 80 ASP A C 1
ATOM 632 O O . ASP A 1 80 ? 23.260 5.421 -19.928 1.00 85.62 80 ASP A O 1
ATOM 636 N N . SER A 1 81 ? 23.044 3.921 -18.263 1.00 82.69 81 SER A N 1
ATOM 637 C CA . SER A 1 81 ? 23.826 4.666 -17.270 1.00 82.69 81 SER A CA 1
ATOM 638 C C . SER A 1 81 ? 25.321 4.741 -17.584 1.00 82.69 81 SER A C 1
ATOM 640 O O . SER A 1 81 ? 25.985 5.660 -17.111 1.00 82.69 81 SER A O 1
ATOM 642 N N . GLU A 1 82 ? 25.853 3.804 -18.371 1.00 85.75 82 GLU A N 1
ATOM 643 C CA . GLU A 1 82 ? 27.256 3.780 -18.802 1.00 85.75 82 GLU A CA 1
ATOM 644 C C . GLU A 1 82 ? 27.477 4.601 -20.086 1.00 85.75 82 GLU A C 1
ATOM 646 O O . GLU A 1 82 ? 28.610 4.879 -20.476 1.00 85.75 82 GLU A O 1
ATOM 651 N N . GLY A 1 83 ? 26.390 5.062 -20.714 1.00 86.69 83 GLY A N 1
ATOM 652 C CA . GLY A 1 83 ? 26.410 5.889 -21.914 1.00 86.69 83 GLY A CA 1
ATOM 653 C C . GLY A 1 83 ? 26.319 5.094 -23.215 1.00 86.69 83 GLY A C 1
ATOM 654 O O . GLY A 1 83 ? 26.382 5.705 -24.286 1.00 86.69 83 GLY A O 1
ATOM 655 N N . PHE A 1 84 ? 26.137 3.772 -23.155 1.00 91.81 84 PHE A N 1
ATOM 656 C CA . PHE A 1 84 ? 25.974 2.942 -24.342 1.00 91.81 84 PHE A CA 1
ATOM 657 C C . PHE A 1 84 ? 24.546 3.014 -24.878 1.00 91.81 84 PHE A C 1
ATOM 659 O O . PHE A 1 84 ? 23.570 3.152 -24.140 1.00 91.81 84 PHE A O 1
ATOM 666 N N . TRP A 1 85 ? 24.432 2.919 -26.202 1.00 94.75 85 TRP A N 1
ATOM 667 C CA . TRP A 1 85 ? 23.152 2.867 -26.894 1.00 94.75 85 TRP A CA 1
ATOM 668 C C . TRP A 1 85 ? 22.756 1.421 -27.149 1.00 94.75 85 TRP A C 1
ATOM 670 O O . TRP A 1 85 ? 23.499 0.675 -27.789 1.00 94.75 85 TRP A O 1
ATOM 680 N N . GLN A 1 86 ? 21.559 1.044 -26.711 1.00 94.06 86 GLN A N 1
ATOM 681 C CA . GLN A 1 86 ? 21.016 -0.289 -26.935 1.00 94.06 86 GLN A CA 1
ATOM 682 C C . GLN A 1 86 ? 19.560 -0.263 -27.422 1.00 94.06 86 GLN A C 1
ATOM 684 O O . GLN A 1 86 ? 18.848 0.716 -27.180 1.00 94.06 86 GLN A O 1
ATOM 689 N N . PRO A 1 87 ? 19.104 -1.310 -28.136 1.00 93.25 87 PRO A N 1
ATOM 690 C CA . PRO A 1 87 ? 17.699 -1.457 -28.506 1.00 93.25 87 PRO A CA 1
ATOM 691 C C . PRO A 1 87 ? 16.783 -1.458 -27.280 1.00 93.25 87 PRO A C 1
ATOM 693 O O . PRO A 1 87 ? 17.172 -1.912 -26.199 1.00 93.25 87 PRO A O 1
ATOM 696 N N . ILE A 1 88 ? 15.558 -0.966 -27.462 1.00 90.94 88 ILE A N 1
ATOM 697 C CA . ILE A 1 88 ? 14.573 -0.847 -26.383 1.00 90.94 88 ILE A CA 1
ATOM 698 C C . ILE A 1 88 ? 14.223 -2.204 -25.772 1.00 90.94 88 ILE A C 1
ATOM 700 O O . ILE A 1 88 ? 14.091 -2.309 -24.556 1.00 90.94 88 ILE A O 1
ATOM 704 N N . GLU A 1 89 ? 14.144 -3.253 -26.588 1.00 91.06 89 GLU A N 1
ATOM 705 C CA . GLU A 1 89 ? 13.843 -4.615 -26.154 1.00 91.06 89 GLU A CA 1
ATOM 706 C C . GLU A 1 89 ? 14.906 -5.102 -25.173 1.00 91.06 89 GLU A C 1
ATOM 708 O O . GLU A 1 89 ? 14.581 -5.604 -24.101 1.00 91.06 89 GLU A O 1
ATOM 713 N N . ARG A 1 90 ? 16.187 -4.879 -25.499 1.00 89.94 90 ARG A N 1
ATOM 714 C CA . ARG A 1 90 ? 17.307 -5.281 -24.642 1.00 89.94 90 ARG A CA 1
ATOM 715 C C . ARG A 1 90 ? 17.283 -4.540 -23.310 1.00 89.94 90 ARG A C 1
ATOM 717 O O . ARG A 1 90 ? 17.422 -5.176 -22.270 1.00 89.94 90 ARG A O 1
ATOM 724 N N . PHE A 1 91 ? 17.061 -3.226 -23.342 1.00 88.50 91 PHE A N 1
ATOM 725 C CA . PHE A 1 91 ? 16.936 -2.421 -22.128 1.00 88.50 91 PHE A CA 1
ATOM 726 C C . PHE A 1 91 ? 15.770 -2.910 -21.252 1.00 88.50 91 PHE A C 1
ATOM 728 O O . PHE A 1 91 ? 15.940 -3.150 -20.059 1.00 88.50 91 PHE A O 1
ATOM 735 N N . LEU A 1 92 ? 14.590 -3.130 -21.837 1.00 87.31 92 LEU A N 1
ATOM 736 C CA . LEU A 1 92 ? 13.418 -3.592 -21.093 1.00 87.31 92 LEU A CA 1
ATOM 737 C C . LEU A 1 92 ? 13.601 -5.010 -20.544 1.00 87.31 92 LEU A C 1
ATOM 739 O O . LEU A 1 92 ? 13.203 -5.258 -19.411 1.00 87.31 92 LEU A O 1
ATOM 743 N N . MET A 1 93 ? 14.240 -5.921 -21.278 1.00 89.06 93 MET A N 1
ATOM 744 C CA . MET A 1 93 ? 14.562 -7.265 -20.775 1.00 89.06 93 MET A CA 1
ATOM 745 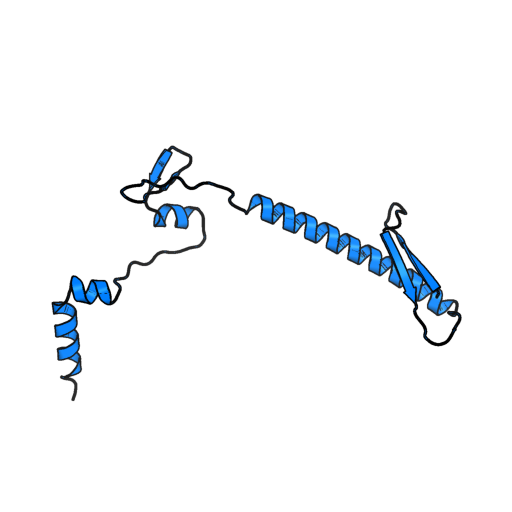C C . MET A 1 93 ? 15.551 -7.239 -19.603 1.00 89.06 93 MET A C 1
ATOM 747 O O . MET A 1 93 ? 15.476 -8.089 -18.724 1.00 89.06 93 MET A O 1
ATOM 751 N N . GLN A 1 94 ? 16.481 -6.279 -19.569 1.00 86.31 94 GLN A N 1
ATOM 752 C CA . GLN A 1 94 ? 17.429 -6.127 -18.457 1.00 86.31 94 GLN A CA 1
ATOM 753 C C . GLN A 1 94 ? 16.780 -5.540 -17.198 1.00 86.31 94 GLN A C 1
ATOM 755 O O . GLN A 1 94 ? 17.219 -5.834 -16.088 1.00 86.31 94 GLN A O 1
ATOM 760 N N . HIS A 1 95 ? 15.747 -4.712 -17.366 1.00 81.94 95 HIS A N 1
ATOM 761 C CA . HIS A 1 95 ? 15.116 -3.955 -16.281 1.00 81.94 95 HIS A CA 1
ATOM 762 C C . HIS A 1 95 ? 13.691 -4.420 -15.930 1.00 81.94 95 HIS A C 1
ATOM 764 O O . HIS A 1 95 ? 13.025 -3.791 -15.110 1.00 81.94 95 HIS A O 1
ATOM 770 N N . SER A 1 96 ? 13.199 -5.508 -16.527 1.00 82.50 96 SER A N 1
ATOM 771 C CA . SER A 1 96 ? 11.865 -6.058 -16.263 1.00 82.50 96 SER A CA 1
ATOM 772 C C . SER A 1 96 ? 11.821 -7.571 -16.486 1.00 82.50 96 SER A C 1
ATOM 774 O O . SER A 1 96 ? 12.787 -8.181 -16.928 1.00 82.50 96 SER A O 1
ATOM 776 N N . THR A 1 97 ? 10.677 -8.188 -16.200 1.00 87.62 97 THR A N 1
ATOM 777 C CA . THR A 1 97 ? 10.428 -9.617 -16.443 1.00 87.62 97 THR A CA 1
ATOM 778 C C . THR A 1 97 ? 9.852 -9.906 -17.837 1.00 87.62 97 THR A C 1
ATOM 780 O O . THR A 1 97 ? 9.375 -11.014 -18.092 1.00 87.62 97 THR A O 1
ATOM 783 N N . LEU A 1 98 ? 9.852 -8.918 -18.740 1.00 89.69 98 LEU A N 1
ATOM 784 C CA . LEU A 1 98 ? 9.305 -9.053 -20.090 1.00 89.69 98 LEU A CA 1
ATOM 785 C C . LEU A 1 98 ? 10.193 -9.933 -20.976 1.00 89.69 98 LEU A C 1
ATOM 787 O O . LEU A 1 98 ? 11.417 -9.831 -20.954 1.00 89.69 98 LEU A O 1
ATOM 791 N N . ASN A 1 99 ? 9.552 -10.740 -21.822 1.00 88.25 99 ASN A N 1
ATOM 792 C CA . ASN A 1 99 ? 10.198 -11.491 -22.894 1.00 88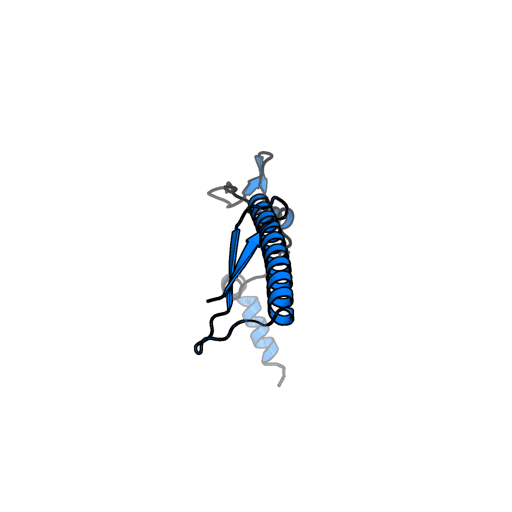.25 99 ASN A CA 1
ATOM 793 C C . ASN A 1 99 ? 9.647 -11.015 -24.236 1.00 88.25 99 ASN A C 1
ATOM 795 O O . ASN A 1 99 ? 8.434 -10.866 -24.389 1.00 88.25 99 ASN A O 1
ATOM 799 N N . PHE A 1 100 ? 10.531 -10.800 -25.206 1.00 89.19 100 PHE A N 1
ATOM 800 C CA . PHE A 1 100 ? 10.149 -10.351 -26.540 1.00 89.19 100 PHE A CA 1
ATOM 801 C C . PHE A 1 100 ? 10.166 -11.521 -27.519 1.00 89.19 100 PHE A C 1
ATOM 803 O O . PHE A 1 100 ? 11.116 -12.301 -27.568 1.00 89.19 100 PHE A O 1
ATOM 810 N N . SER A 1 101 ? 9.109 -11.620 -28.319 1.00 89.56 101 SER A N 1
ATOM 811 C CA . SER A 1 101 ? 9.038 -12.496 -29.485 1.00 89.56 101 SER A CA 1
ATOM 812 C C . SER A 1 101 ? 8.945 -11.652 -30.746 1.00 89.56 101 SER A C 1
ATOM 814 O O . SER A 1 101 ? 8.283 -10.613 -30.746 1.00 89.56 101 SER A O 1
ATOM 816 N N . HIS A 1 102 ? 9.534 -12.126 -31.838 1.00 89.44 102 HIS A N 1
ATOM 817 C CA . HIS A 1 102 ? 9.393 -11.475 -33.134 1.00 89.44 102 HIS A CA 1
ATOM 818 C C . HIS A 1 102 ? 8.188 -12.044 -33.885 1.00 89.44 102 HIS A C 1
ATOM 820 O O . HIS A 1 102 ? 8.057 -13.256 -34.046 1.00 89.44 102 HIS A O 1
ATOM 826 N N . GLY A 1 103 ? 7.312 -11.154 -34.345 1.00 89.12 103 GLY A N 1
ATOM 827 C CA . GLY A 1 103 ? 6.162 -11.469 -35.184 1.00 89.12 103 GLY A CA 1
ATOM 828 C C . GLY A 1 103 ? 5.972 -10.387 -36.241 1.00 89.12 103 GLY A C 1
ATOM 829 O O . GLY A 1 103 ? 6.509 -9.289 -36.116 1.00 89.12 103 GLY A O 1
ATOM 830 N N . ILE A 1 104 ? 5.215 -10.703 -37.287 1.00 90.88 104 ILE A N 1
ATOM 831 C CA . ILE A 1 104 ? 4.855 -9.763 -38.352 1.00 90.88 104 ILE A CA 1
ATOM 832 C C . ILE A 1 104 ? 3.343 -9.561 -38.261 1.00 90.88 104 ILE A C 1
ATOM 834 O O . ILE A 1 104 ? 2.594 -10.541 -38.264 1.00 90.88 104 ILE A O 1
ATOM 838 N N . CYS A 1 105 ? 2.886 -8.314 -38.133 1.00 93.06 105 CYS A N 1
ATOM 839 C CA . CYS A 1 105 ? 1.454 -8.027 -38.094 1.00 93.06 105 CYS A CA 1
ATOM 840 C C . CYS A 1 105 ? 0.806 -8.280 -39.473 1.00 93.06 105 CYS A C 1
ATOM 842 O O . CYS A 1 105 ? 1.507 -8.285 -40.489 1.00 93.06 105 CYS A O 1
ATOM 844 N N . PRO A 1 106 ? -0.524 -8.473 -39.543 1.00 90.62 106 PRO A N 1
ATOM 845 C CA . PRO A 1 106 ? -1.210 -8.711 -40.814 1.00 90.62 106 PRO A CA 1
ATOM 846 C C . PRO A 1 106 ? -0.964 -7.616 -41.860 1.00 90.62 106 PRO A C 1
ATOM 848 O O . PRO A 1 106 ? -0.795 -7.928 -43.031 1.00 90.62 106 PRO A O 1
ATOM 851 N N . GLU A 1 107 ? -0.873 -6.352 -41.442 1.00 93.19 107 GLU A N 1
ATOM 852 C CA . GLU A 1 107 ? -0.624 -5.214 -42.339 1.00 93.19 107 GLU A CA 1
ATOM 853 C C . GLU A 1 107 ? 0.744 -5.322 -43.024 1.00 93.19 107 GLU A C 1
ATOM 855 O O . GLU A 1 107 ? 0.817 -5.354 -44.250 1.00 93.19 107 GLU A O 1
ATOM 860 N N . CYS A 1 108 ? 1.817 -5.502 -42.246 1.00 93.56 108 CYS A N 1
ATOM 861 C CA . CYS A 1 108 ? 3.161 -5.713 -42.784 1.00 93.56 108 CYS A CA 1
ATOM 862 C C . CYS A 1 108 ? 3.267 -6.988 -43.627 1.00 93.56 108 CYS A C 1
ATOM 864 O O . CYS A 1 108 ? 4.042 -7.033 -44.580 1.00 93.56 108 CYS A O 1
ATOM 866 N N . MET A 1 109 ? 2.501 -8.031 -43.291 1.00 91.62 109 MET A N 1
ATOM 867 C CA . MET A 1 109 ? 2.445 -9.248 -44.098 1.00 91.62 109 MET A CA 1
ATOM 868 C C . MET A 1 109 ? 1.837 -8.971 -45.479 1.00 91.62 109 MET A C 1
ATOM 870 O O . MET A 1 109 ? 2.386 -9.430 -46.475 1.00 91.62 109 MET A O 1
ATOM 874 N N . ASN A 1 110 ? 0.744 -8.204 -45.546 1.00 88.50 110 ASN A N 1
ATOM 875 C CA . ASN A 1 110 ? 0.102 -7.820 -46.808 1.00 88.50 110 ASN A CA 1
ATOM 876 C C . ASN A 1 110 ? 1.018 -6.934 -47.657 1.00 88.50 110 ASN A C 1
ATOM 878 O O . ASN A 1 110 ? 1.082 -7.092 -48.871 1.00 88.50 110 ASN A O 1
ATOM 882 N N . GLU A 1 111 ? 1.699 -5.987 -47.014 1.00 93.31 111 GLU A N 1
ATOM 883 C CA . GLU A 1 111 ? 2.506 -4.979 -47.696 1.00 93.31 111 GLU A CA 1
ATOM 884 C C . GLU A 1 111 ? 3.826 -5.549 -48.227 1.00 93.31 111 GLU A C 1
ATOM 886 O O . GLU A 1 111 ? 4.195 -5.299 -49.373 1.00 93.31 111 GLU A O 1
ATOM 891 N N . HIS A 1 112 ? 4.540 -6.327 -47.411 1.00 91.50 112 HIS A N 1
ATOM 892 C CA . HIS A 1 112 ? 5.884 -6.802 -47.750 1.00 91.50 112 HIS A CA 1
ATOM 893 C C . HIS A 1 112 ? 5.922 -8.242 -48.266 1.00 91.50 112 HIS A C 1
ATOM 895 O O . HIS A 1 112 ? 6.890 -8.622 -48.923 1.00 91.50 112 HIS A O 1
ATOM 901 N N . PHE A 1 113 ? 4.889 -9.043 -47.991 1.00 89.81 113 PHE A N 1
ATOM 902 C CA . PHE A 1 113 ? 4.814 -10.451 -48.392 1.00 89.81 113 PHE A CA 1
ATOM 903 C C . PHE A 1 113 ? 3.455 -10.824 -49.022 1.00 89.81 113 PHE A C 1
ATOM 905 O O . PHE A 1 113 ? 2.860 -11.838 -48.633 1.00 89.81 113 PHE A O 1
ATOM 912 N N . PRO A 1 114 ? 2.955 -10.062 -50.016 1.00 82.00 114 PRO A N 1
ATOM 913 C CA . PRO A 1 114 ? 1.649 -10.325 -50.629 1.00 82.00 114 PRO A CA 1
ATOM 914 C C . PRO A 1 114 ? 1.556 -11.734 -51.247 1.00 82.00 114 PRO A C 1
ATOM 916 O O . PRO A 1 114 ? 0.535 -12.410 -51.120 1.00 82.00 114 PRO A O 1
ATOM 919 N N . ASP A 1 115 ? 2.646 -12.238 -51.831 1.00 83.12 115 ASP A N 1
ATOM 920 C CA . ASP A 1 115 ? 2.687 -13.555 -52.490 1.00 83.12 115 ASP A CA 1
ATOM 921 C C . ASP A 1 115 ? 2.553 -14.733 -51.501 1.00 83.12 115 ASP A C 1
ATOM 923 O O . ASP A 1 115 ? 2.001 -15.793 -51.819 1.00 83.12 115 ASP A O 1
ATOM 927 N N . VAL A 1 116 ? 3.014 -14.547 -50.259 1.00 78.88 116 VAL A N 1
ATOM 928 C CA . 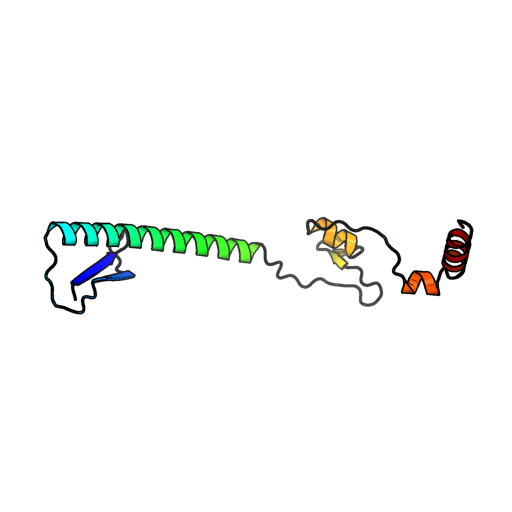VAL A 1 116 ? 2.910 -15.556 -49.191 1.00 78.88 116 VAL A CA 1
ATOM 929 C C . VAL A 1 116 ? 1.464 -15.694 -48.705 1.00 78.88 116 VAL A C 1
ATOM 931 O O . VAL A 1 116 ? 1.051 -16.771 -48.272 1.00 78.88 116 VAL A O 1
ATOM 934 N N . GLN A 1 117 ? 0.662 -14.632 -48.796 1.00 64.81 117 GLN A N 1
ATOM 935 C CA . GLN A 1 117 ? -0.765 -14.720 -48.490 1.00 64.81 117 GLN A CA 1
ATOM 936 C C . GLN A 1 117 ? -1.560 -15.389 -49.601 1.00 64.81 117 GLN A C 1
ATOM 938 O O . GLN A 1 117 ? -2.389 -16.256 -49.314 1.00 64.81 117 GLN A O 1
ATOM 943 N N . ASN A 1 118 ? -1.267 -15.042 -50.854 1.00 61.25 118 ASN A N 1
ATOM 944 C CA . ASN A 1 118 ? -1.956 -15.614 -52.008 1.00 61.25 118 ASN A CA 1
ATOM 945 C C . ASN A 1 118 ? -1.762 -17.141 -52.080 1.00 61.25 118 ASN A C 1
ATOM 947 O O . ASN A 1 118 ? -2.726 -17.882 -52.260 1.00 61.25 118 ASN A O 1
ATOM 951 N N . SER A 1 119 ? -0.554 -17.634 -51.787 1.00 60.16 119 SER A N 1
ATOM 952 C CA . SER A 1 119 ? -0.260 -19.079 -51.746 1.00 60.16 119 SER A CA 1
ATOM 953 C C . SER A 1 119 ? -0.950 -19.844 -50.598 1.00 60.16 119 SER A C 1
ATOM 955 O O . SER A 1 119 ? -1.278 -21.028 -50.740 1.00 60.16 119 SER A O 1
ATOM 957 N N . ARG A 1 120 ? -1.243 -19.194 -49.460 1.00 58.09 120 ARG A N 1
ATOM 958 C CA . ARG A 1 120 ? -2.001 -19.804 -48.344 1.00 58.09 120 ARG A CA 1
ATOM 959 C C . ARG A 1 120 ? -3.507 -19.891 -48.613 1.00 58.09 120 ARG A C 1
ATOM 961 O O . ARG A 1 120 ? -4.150 -20.829 -48.134 1.00 58.09 120 ARG A O 1
ATOM 968 N N . ALA A 1 121 ? -4.060 -18.959 -49.389 1.00 56.75 121 ALA A N 1
ATOM 969 C CA . ALA A 1 121 ? -5.456 -19.001 -49.821 1.00 56.75 121 ALA A CA 1
ATOM 970 C C . ALA A 1 121 ? -5.709 -20.155 -50.813 1.00 56.75 121 ALA A C 1
ATOM 972 O O . ALA A 1 121 ? -6.698 -20.873 -50.686 1.00 56.75 121 ALA A O 1
ATOM 973 N N . GLU A 1 122 ? -4.774 -20.410 -51.731 1.00 52.88 122 GLU A N 1
ATOM 974 C CA . GLU A 1 122 ? -4.866 -21.514 -52.702 1.00 52.88 122 GLU A CA 1
ATOM 975 C C . GLU A 1 122 ? -4.713 -22.898 -52.047 1.00 52.88 122 GLU A C 1
ATOM 977 O O . GLU A 1 122 ? -5.412 -23.846 -52.404 1.00 52.88 122 GLU A O 1
ATOM 982 N N . SER A 1 123 ? -3.870 -23.007 -51.015 1.00 52.25 123 SER A N 1
ATOM 983 C CA . SER A 1 123 ? -3.666 -24.252 -50.256 1.00 52.25 123 SER A CA 1
ATOM 984 C C . SER A 1 123 ? -4.887 -24.674 -49.419 1.00 52.25 123 SER A C 1
ATOM 986 O O . SER A 1 123 ? -5.025 -25.848 -49.086 1.00 52.25 123 SER A O 1
ATOM 988 N N . SER A 1 124 ? -5.779 -23.731 -49.092 1.00 51.16 124 SER A N 1
ATOM 989 C CA . SER A 1 124 ? -7.009 -23.986 -48.324 1.00 51.16 124 SER A CA 1
ATOM 990 C C . SER A 1 124 ? -8.203 -24.361 -49.217 1.00 51.16 124 SER A C 1
ATOM 992 O O . SER A 1 124 ? -9.172 -24.930 -48.727 1.00 51.16 124 SER A O 1
ATOM 994 N N . ASN A 1 125 ? -8.122 -24.088 -50.526 1.00 51.66 125 ASN A N 1
ATOM 995 C CA . ASN A 1 125 ? -9.149 -24.437 -51.519 1.00 51.66 125 ASN A CA 1
ATOM 996 C C . ASN A 1 125 ? -8.928 -25.806 -52.188 1.00 51.66 125 ASN A C 1
ATOM 998 O O . ASN A 1 125 ? -9.792 -26.255 -52.932 1.00 51.66 125 ASN A O 1
ATOM 1002 N N . ASN A 1 126 ? -7.806 -26.481 -51.913 1.00 52.69 126 ASN A N 1
ATOM 1003 C CA . ASN A 1 126 ? -7.487 -27.815 -52.443 1.00 52.69 126 ASN A CA 1
ATOM 1004 C C . ASN A 1 126 ? -7.655 -28.947 -51.403 1.00 52.69 126 ASN A C 1
ATOM 1006 O O . ASN A 1 126 ? -7.110 -30.037 -51.571 1.00 52.69 126 ASN A O 1
ATOM 1010 N N . GLN A 1 127 ? -8.408 -28.703 -50.325 1.00 51.31 127 GLN A N 1
ATOM 1011 C CA . GLN A 1 127 ? -8.955 -29.746 -49.446 1.00 51.31 127 GLN A CA 1
ATOM 1012 C C . GLN A 1 127 ? -10.489 -29.701 -49.492 1.00 51.31 127 GLN A C 1
ATOM 1014 O O . GLN A 1 127 ? -11.156 -29.339 -48.525 1.00 51.31 127 GLN A O 1
ATOM 1019 N N . SER A 1 128 ? -11.057 -30.031 -50.650 1.00 40.44 128 SER A N 1
ATOM 1020 C CA . SER A 1 128 ? -12.443 -30.482 -50.837 1.00 40.44 128 SER A CA 1
ATOM 1021 C C . SER A 1 128 ? -12.510 -31.367 -52.071 1.00 40.44 128 SER A C 1
ATOM 1023 O O . SER A 1 128 ? -11.835 -31.019 -53.064 1.00 40.44 128 SER A O 1
#

Radius of gyration: 32.71 Å; chains: 1; bounding box: 59×41×87 Å

Foldseek 3Di:
DDWEFQADPVRHTPDIDDDDDPDDDDDDPVRVVVRNVVSPVVSVVVVVVVVVVVVVVVVVVVPPPPDDFDADPPPRFTQDPVRDTDRPQVVCVVVHVDDDDDDDDPVNCCVVPVVVVVVVVVVVVPPD

Sequence (128 aa):
MQAFPLKTDINHRIGTLCVIDRIPKSLTNSQYKVMEGLAEQATTLLELRRRSLALMDEFCQMHHAQGLITTCSYCKSIRDSEGFWQPIERFLMQHSTLNFSHGICPECMNEHFPDVQNSRAESSNNQS